Protein AF-A0A7Z6U5W6-F1 (afdb_monomer)

Mean predicted aligned error: 5.67 Å

Structure (mmCIF, N/CA/C/O backbone):
data_AF-A0A7Z6U5W6-F1
#
_entry.id   AF-A0A7Z6U5W6-F1
#
loop_
_atom_site.group_PDB
_atom_site.id
_atom_site.type_symbol
_atom_site.label_atom_id
_atom_site.label_alt_id
_atom_site.label_comp_id
_atom_site.label_asym_id
_atom_site.label_entity_id
_atom_site.label_seq_id
_atom_site.pdbx_PDB_ins_code
_atom_site.Cartn_x
_atom_site.Cartn_y
_atom_site.Cartn_z
_atom_site.occupancy
_atom_site.B_iso_or_equiv
_atom_site.auth_seq_id
_atom_site.auth_comp_id
_atom_site.auth_asym_id
_atom_site.auth_atom_id
_atom_site.pdbx_PDB_model_num
ATOM 1 N N . MET A 1 1 ? 20.634 -12.185 -14.438 1.00 51.31 1 MET A N 1
ATOM 2 C CA . MET A 1 1 ? 19.949 -10.906 -14.715 1.00 51.31 1 MET A CA 1
ATOM 3 C C . MET A 1 1 ? 19.539 -10.313 -13.386 1.00 51.31 1 MET A C 1
ATOM 5 O O . MET A 1 1 ? 18.678 -10.877 -12.728 1.00 51.31 1 MET A O 1
ATOM 9 N N . THR A 1 2 ? 20.215 -9.261 -12.940 1.00 59.44 2 THR A N 1
ATOM 10 C CA . THR A 1 2 ? 19.804 -8.494 -11.759 1.00 59.44 2 THR A CA 1
ATOM 11 C C . THR A 1 2 ? 19.017 -7.290 -12.262 1.00 59.44 2 THR A C 1
ATOM 13 O O . THR A 1 2 ? 19.542 -6.555 -13.092 1.00 59.44 2 THR A O 1
ATOM 16 N N . LEU A 1 3 ? 17.770 -7.121 -11.815 1.00 66.06 3 LEU A N 1
ATOM 17 C CA . LEU A 1 3 ? 16.980 -5.914 -12.086 1.00 66.06 3 LEU A CA 1
ATOM 18 C C . LEU A 1 3 ? 17.747 -4.693 -11.569 1.00 66.06 3 LEU A C 1
ATOM 20 O O . LEU A 1 3 ? 18.336 -4.765 -10.481 1.00 66.06 3 LEU A O 1
ATOM 24 N N . ASN A 1 4 ? 17.758 -3.591 -12.321 1.00 74.69 4 ASN A N 1
ATOM 25 C CA . ASN A 1 4 ? 18.375 -2.372 -11.821 1.00 74.69 4 ASN A CA 1
ATOM 26 C C . ASN A 1 4 ? 17.587 -1.925 -10.575 1.00 74.69 4 ASN A C 1
ATOM 28 O O . ASN A 1 4 ? 16.367 -2.085 -10.540 1.00 74.69 4 ASN A O 1
ATOM 32 N N . PRO A 1 5 ? 18.228 -1.348 -9.544 1.00 67.94 5 PRO A N 1
ATOM 33 C CA . PRO A 1 5 ? 17.527 -0.926 -8.328 1.00 67.94 5 PRO A CA 1
ATOM 34 C C . PRO A 1 5 ? 16.370 0.049 -8.588 1.00 67.94 5 PRO A C 1
ATOM 36 O O . PRO A 1 5 ? 15.417 0.070 -7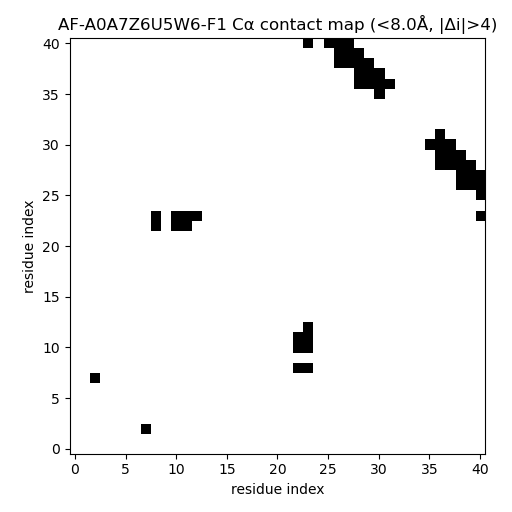.819 1.00 67.94 5 PRO A O 1
ATOM 39 N N . ALA A 1 6 ? 16.451 0.819 -9.678 1.00 70.06 6 AL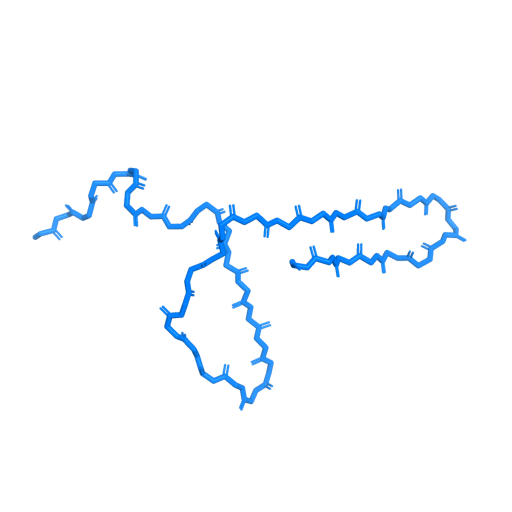A A N 1
ATOM 40 C CA . ALA A 1 6 ? 15.414 1.742 -10.133 1.00 70.06 6 ALA A CA 1
ATOM 41 C C . ALA A 1 6 ? 14.189 1.050 -10.763 1.00 70.06 6 ALA A C 1
ATOM 43 O O . ALA A 1 6 ? 13.120 1.646 -10.799 1.00 70.06 6 ALA A O 1
ATOM 44 N N . ASP A 1 7 ? 14.327 -0.196 -11.229 1.00 73.25 7 ASP A N 1
ATOM 45 C CA . ASP A 1 7 ? 13.245 -0.963 -11.865 1.00 73.25 7 ASP A CA 1
ATOM 46 C C . ASP A 1 7 ? 12.423 -1.761 -10.839 1.00 73.25 7 ASP A C 1
ATOM 48 O O . ASP A 1 7 ? 11.453 -2.438 -11.187 1.00 73.25 7 ASP A O 1
ATOM 52 N N . ARG A 1 8 ? 12.819 -1.726 -9.558 1.00 74.38 8 ARG A N 1
ATOM 53 C CA . ARG A 1 8 ? 12.055 -2.335 -8.471 1.00 74.38 8 ARG A CA 1
ATOM 54 C C . ARG A 1 8 ? 10.978 -1.346 -8.009 1.00 74.38 8 ARG A C 1
ATOM 56 O O . ARG A 1 8 ? 11.331 -0.225 -7.640 1.00 74.38 8 ARG A O 1
ATOM 63 N N . PRO A 1 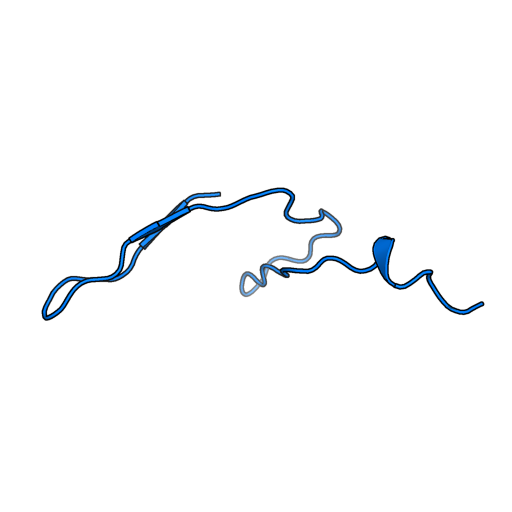9 ? 9.697 -1.753 -7.929 1.00 77.44 9 PRO A N 1
ATOM 64 C CA . PRO A 1 9 ? 8.676 -0.896 -7.350 1.00 77.44 9 PRO A CA 1
ATOM 65 C C . PRO A 1 9 ? 9.024 -0.601 -5.885 1.00 77.44 9 PRO A C 1
ATOM 67 O O . PRO A 1 9 ? 9.294 -1.510 -5.099 1.00 77.44 9 PRO A O 1
ATOM 70 N N . TYR A 1 10 ? 9.032 0.681 -5.520 1.00 81.88 10 TYR A N 1
ATOM 71 C CA . TYR A 1 10 ? 9.262 1.120 -4.138 1.00 81.88 10 TYR A CA 1
ATOM 72 C C . TYR A 1 10 ? 8.094 0.756 -3.216 1.00 81.88 10 TYR A C 1
ATOM 74 O O . TYR A 1 10 ? 8.274 0.635 -2.005 1.00 8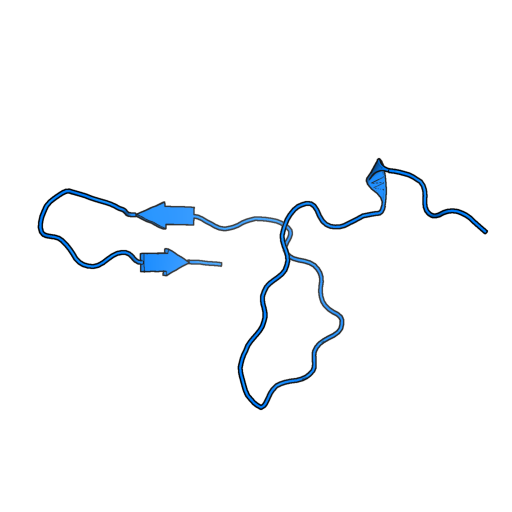1.88 10 TYR A O 1
ATOM 82 N N . PHE A 1 11 ? 6.912 0.550 -3.801 1.00 88.38 11 PHE A N 1
ATOM 83 C CA . PHE A 1 11 ? 5.687 0.186 -3.108 1.00 88.38 11 PHE A CA 1
ATOM 84 C C . PHE A 1 11 ? 4.982 -0.950 -3.843 1.00 88.38 11 PHE A C 1
ATOM 86 O O . PHE A 1 11 ? 4.884 -0.936 -5.070 1.00 88.38 11 PHE A O 1
ATOM 93 N N . SER A 1 12 ? 4.440 -1.893 -3.078 1.00 89.81 12 SER A N 1
ATOM 94 C CA . SER A 1 12 ? 3.607 -2.979 -3.588 1.00 89.81 12 SER A CA 1
ATOM 95 C C . SER A 1 12 ? 2.229 -2.904 -2.944 1.00 89.81 12 SER A C 1
ATOM 97 O O . SER A 1 12 ? 2.123 -2.688 -1.737 1.00 89.81 12 SER A O 1
ATOM 99 N N . LEU A 1 13 ? 1.183 -3.109 -3.742 1.00 92.06 13 LEU A N 1
ATOM 100 C CA . LEU A 1 13 ? -0.169 -3.347 -3.248 1.00 92.06 13 LEU A CA 1
ATOM 101 C C . LEU A 1 13 ? -0.439 -4.850 -3.310 1.00 92.06 13 LEU A C 1
ATOM 103 O O . LEU A 1 13 ? -0.181 -5.470 -4.333 1.00 92.06 13 LEU A O 1
ATOM 107 N N . SER A 1 14 ? -1.003 -5.421 -2.253 1.00 93.44 14 SER A N 1
ATOM 108 C CA . SER A 1 14 ? -1.533 -6.785 -2.271 1.00 93.44 14 SER A CA 1
ATOM 109 C C . SER A 1 14 ? -3.007 -6.731 -1.901 1.00 93.44 14 SER A C 1
ATOM 111 O O . SER A 1 14 ? -3.362 -6.117 -0.895 1.00 93.44 14 SER A O 1
ATOM 113 N N . VAL A 1 15 ? -3.859 -7.359 -2.710 1.00 92.81 15 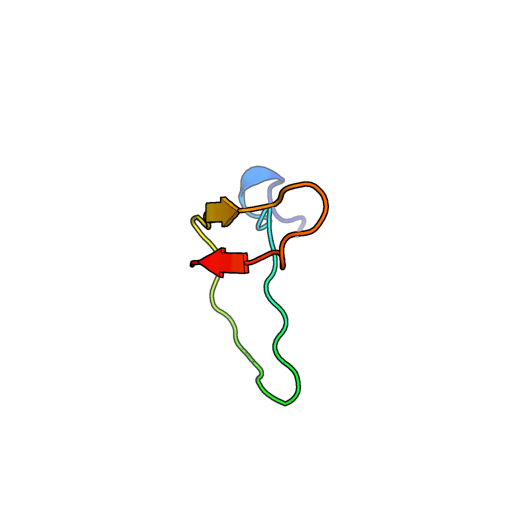VAL A N 1
ATOM 114 C CA . VAL A 1 15 ? -5.300 -7.461 -2.460 1.00 92.81 15 VAL A CA 1
ATOM 115 C C . VAL A 1 15 ? -5.644 -8.941 -2.384 1.00 92.81 15 VAL A C 1
ATOM 117 O O . VAL A 1 15 ? -5.313 -9.703 -3.288 1.00 92.81 15 VAL A O 1
ATOM 120 N N . ASP A 1 16 ? -6.266 -9.356 -1.283 1.00 96.06 16 ASP A N 1
ATOM 121 C CA . ASP A 1 16 ? -6.625 -10.757 -1.076 1.00 96.06 16 ASP A CA 1
ATOM 122 C C . ASP A 1 16 ? -7.553 -11.257 -2.194 1.00 96.06 16 ASP A C 1
ATOM 124 O O . ASP A 1 16 ? -8.507 -10.577 -2.579 1.00 96.06 16 ASP A O 1
ATOM 128 N N . GLY A 1 17 ? -7.234 -12.425 -2.752 1.00 96.12 17 GLY A N 1
ATOM 129 C CA . GLY A 1 17 ? -7.979 -13.020 -3.863 1.00 96.12 17 GLY A CA 1
ATOM 130 C C . GLY A 1 17 ? -7.805 -12.336 -5.227 1.00 96.12 17 GLY A C 1
ATOM 131 O O . GLY A 1 17 ? -8.484 -12.738 -6.172 1.00 96.12 17 GLY A O 1
ATOM 132 N N . LEU A 1 18 ? -6.918 -11.340 -5.361 1.00 94.56 18 LEU A N 1
ATOM 133 C CA . LEU A 1 18 ? -6.647 -10.652 -6.626 1.00 94.56 18 LEU A CA 1
ATOM 134 C C . LEU A 1 18 ? -5.156 -10.687 -6.974 1.00 94.56 18 LEU A C 1
ATOM 136 O O . LEU A 1 18 ? -4.335 -10.008 -6.356 1.00 94.56 18 LEU A O 1
ATOM 140 N N . GLU A 1 19 ? -4.827 -11.431 -8.027 1.00 95.50 19 GLU A N 1
ATOM 141 C CA . GLU A 1 19 ? -3.518 -11.350 -8.673 1.00 95.50 19 GLU A CA 1
ATOM 142 C C . GLU A 1 19 ? -3.464 -10.143 -9.612 1.00 95.50 19 GLU A C 1
ATOM 144 O O . GLU A 1 19 ? -4.426 -9.843 -10.326 1.00 95.50 19 GLU A O 1
ATOM 149 N N . HIS A 1 20 ? -2.335 -9.436 -9.603 1.00 90.00 20 HIS A N 1
ATOM 150 C CA . HIS A 1 20 ? -2.094 -8.322 -10.509 1.00 90.00 20 HIS A CA 1
ATOM 151 C C . HIS A 1 20 ? -0.602 -8.147 -10.806 1.00 90.00 20 HIS A C 1
ATOM 153 O O . HIS A 1 20 ? 0.253 -8.483 -9.989 1.00 90.00 20 HIS A O 1
ATOM 159 N N . ASP A 1 21 ? -0.321 -7.581 -11.980 1.00 88.94 21 ASP A N 1
ATOM 160 C CA . ASP A 1 21 ? 1.032 -7.308 -12.485 1.00 88.94 21 ASP A CA 1
ATOM 161 C C . ASP A 1 21 ? 1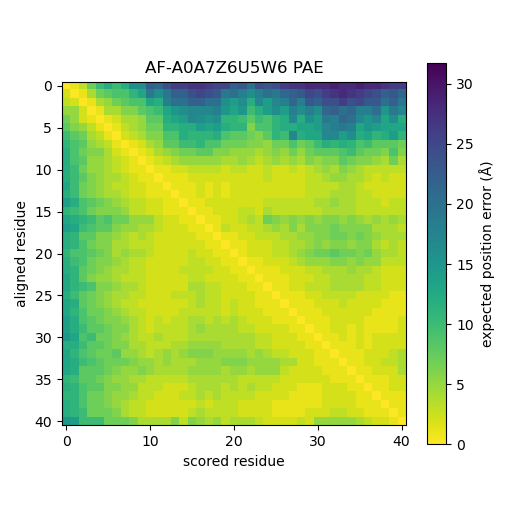.302 -5.802 -12.651 1.00 88.94 21 ASP A C 1
ATOM 163 O O . ASP A 1 21 ? 2.295 -5.394 -13.260 1.00 88.94 21 ASP A O 1
ATOM 167 N N . PHE A 1 22 ? 0.408 -4.942 -12.148 1.00 89.00 22 PHE A N 1
ATOM 168 C CA . PHE A 1 22 ? 0.605 -3.499 -12.236 1.00 89.00 22 PHE A CA 1
ATOM 169 C C . PHE A 1 22 ? 1.555 -3.004 -11.142 1.00 89.00 22 PHE A C 1
ATOM 171 O O . PHE A 1 22 ? 1.652 -3.558 -10.048 1.00 89.00 22 PHE A O 1
ATOM 178 N N . GLN A 1 23 ? 2.248 -1.905 -11.433 1.00 88.31 23 GLN A N 1
ATOM 179 C CA . GLN A 1 23 ? 3.103 -1.227 -10.464 1.00 88.31 23 GLN A CA 1
ATOM 180 C C . GLN A 1 23 ? 2.411 0.019 -9.917 1.00 88.31 23 GLN A C 1
ATOM 182 O O . GLN A 1 23 ? 1.753 0.754 -10.654 1.00 88.31 23 GLN A O 1
ATOM 187 N N . ILE A 1 24 ? 2.595 0.274 -8.622 1.00 90.50 24 ILE A N 1
ATOM 188 C CA . ILE A 1 24 ? 2.115 1.499 -7.987 1.00 90.50 24 ILE A CA 1
ATOM 189 C C . ILE A 1 24 ? 3.056 2.648 -8.343 1.00 90.50 24 ILE A C 1
ATOM 191 O O . ILE A 1 24 ? 4.229 2.629 -7.974 1.00 90.50 24 ILE A O 1
ATOM 195 N N . LEU A 1 25 ? 2.524 3.660 -9.030 1.00 89.81 25 LEU A N 1
ATOM 196 C CA . LEU A 1 25 ? 3.254 4.893 -9.331 1.00 89.81 25 LEU A CA 1
ATOM 197 C C . LEU A 1 25 ? 3.220 5.875 -8.152 1.00 89.81 25 LEU A C 1
ATOM 199 O O . LEU A 1 25 ? 4.239 6.458 -7.790 1.00 89.81 25 LEU A O 1
ATOM 203 N N . SER A 1 26 ? 2.045 6.051 -7.550 1.00 91.38 26 SER A N 1
ATOM 204 C CA . SER A 1 26 ? 1.816 6.948 -6.419 1.00 91.38 26 SER A CA 1
ATOM 205 C C . SER A 1 26 ? 0.626 6.475 -5.594 1.00 91.38 26 SER A C 1
ATOM 207 O O . SER A 1 26 ? -0.232 5.762 -6.099 1.00 91.38 26 SER A O 1
ATOM 209 N N . PHE A 1 27 ? 0.574 6.903 -4.337 1.00 94.25 27 PHE A N 1
ATOM 210 C CA . PHE A 1 27 ? -0.602 6.819 -3.478 1.00 94.25 27 PHE A CA 1
ATOM 211 C C . PHE A 1 27 ? -0.536 7.957 -2.451 1.00 94.25 27 PHE A C 1
ATOM 213 O O . PHE A 1 27 ? 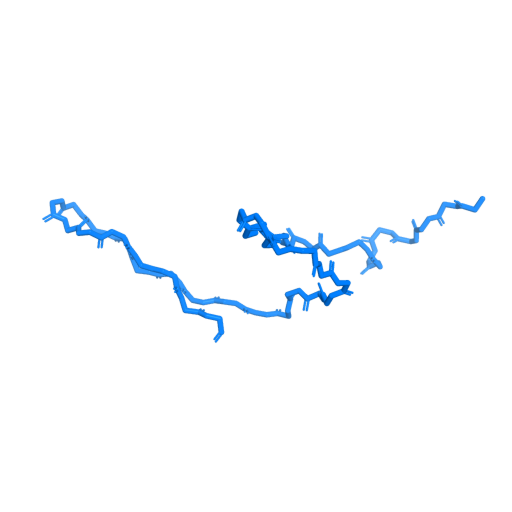0.536 8.509 -2.187 1.00 94.25 27 PHE A O 1
ATOM 220 N N . THR A 1 28 ? -1.671 8.307 -1.855 1.00 97.12 28 THR A N 1
ATOM 221 C CA . THR A 1 28 ? -1.764 9.253 -0.733 1.00 97.12 28 THR A CA 1
ATOM 222 C C . THR A 1 28 ? -2.339 8.546 0.487 1.00 97.12 28 THR A C 1
ATOM 224 O O . THR A 1 28 ? -3.263 7.747 0.357 1.00 97.12 28 THR A O 1
ATOM 227 N N . GLY A 1 29 ? -1.808 8.841 1.675 1.00 96.25 29 GLY A N 1
ATOM 228 C CA . GLY A 1 29 ? -2.296 8.308 2.947 1.00 96.25 29 GLY A CA 1
ATOM 229 C C . GLY A 1 29 ? -2.766 9.412 3.891 1.00 96.25 29 GLY A C 1
ATOM 230 O O . GLY A 1 29 ? -2.171 10.487 3.938 1.00 96.25 29 GLY A O 1
ATOM 231 N N . HIS A 1 30 ? -3.815 9.136 4.662 1.00 97.31 30 HIS A N 1
ATOM 232 C CA . HIS A 1 30 ? -4.248 9.969 5.779 1.00 97.31 30 HIS A CA 1
ATOM 233 C C . HIS A 1 30 ? -4.242 9.145 7.068 1.00 97.31 30 HIS A C 1
ATOM 235 O O . HIS A 1 30 ? -4.968 8.156 7.177 1.00 97.31 30 HIS A O 1
ATOM 241 N N . GLU A 1 31 ? -3.447 9.578 8.046 1.00 97.31 31 GLU A N 1
ATOM 242 C CA . GLU A 1 31 ? -3.329 8.964 9.369 1.00 97.31 31 GLU A CA 1
ATOM 243 C C . GLU A 1 31 ? -3.318 10.054 10.449 1.00 97.31 31 GLU A C 1
ATOM 245 O O . GLU A 1 31 ? -2.599 11.048 10.341 1.00 97.31 31 GLU A O 1
ATOM 250 N N . 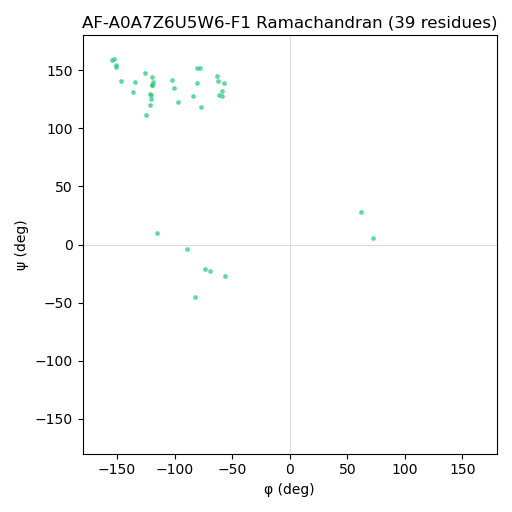ALA A 1 32 ? -4.138 9.881 11.488 1.00 97.38 32 ALA A N 1
ATOM 251 C CA . ALA A 1 32 ? -4.218 10.807 12.613 1.00 97.38 32 ALA A CA 1
ATOM 252 C C . ALA A 1 32 ? -4.634 10.084 13.903 1.00 97.38 32 ALA A C 1
ATOM 254 O O . ALA A 1 32 ? -5.318 9.059 13.870 1.00 97.38 32 ALA A O 1
ATOM 255 N N . ILE A 1 33 ? -4.258 10.644 15.059 1.00 98.12 33 ILE A N 1
ATOM 256 C CA . ILE A 1 33 ? -4.594 10.070 16.371 1.00 98.12 33 ILE A CA 1
ATOM 257 C C . ILE A 1 33 ? -6.119 9.966 16.513 1.00 98.12 33 ILE A C 1
ATOM 259 O O . ILE A 1 33 ? -6.838 10.952 16.348 1.00 98.12 33 ILE A O 1
ATOM 263 N N . ASN A 1 34 ? -6.604 8.772 16.872 1.00 97.12 34 ASN A N 1
ATOM 264 C CA . ASN A 1 34 ? -8.029 8.482 17.075 1.00 97.12 34 ASN A CA 1
ATOM 265 C C . ASN A 1 34 ? -8.893 8.673 15.807 1.00 97.12 34 ASN A C 1
ATOM 267 O O . ASN A 1 34 ? -10.081 8.990 15.887 1.00 97.12 34 ASN A O 1
ATOM 271 N N . LYS A 1 35 ? -8.303 8.504 14.618 1.00 97.19 35 LYS A N 1
ATOM 272 C CA . LYS A 1 35 ? -9.011 8.496 13.330 1.00 97.19 35 LYS A CA 1
ATOM 273 C C . LYS A 1 35 ? -8.675 7.216 12.561 1.00 97.19 35 LYS A C 1
ATOM 275 O O . LYS A 1 35 ? -7.562 6.712 12.703 1.00 97.19 35 LYS A O 1
ATOM 280 N N . PRO A 1 36 ? -9.606 6.679 11.754 1.00 97.31 36 PRO A N 1
ATOM 281 C CA . PRO A 1 36 ? -9.275 5.588 10.849 1.00 97.31 36 PRO A CA 1
ATOM 282 C C . PRO A 1 36 ? -8.229 6.061 9.836 1.00 97.31 36 PRO A C 1
ATOM 284 O O . PRO A 1 36 ? -8.302 7.190 9.341 1.00 97.31 36 PRO A O 1
ATOM 287 N N . PHE A 1 37 ? -7.273 5.190 9.526 1.00 96.50 37 PHE A N 1
ATOM 288 C CA . PHE A 1 37 ? -6.341 5.431 8.435 1.00 96.50 37 PHE A CA 1
ATOM 289 C C . PHE A 1 37 ? -7.019 5.145 7.091 1.00 96.50 37 PHE A C 1
ATOM 291 O O . PHE A 1 37 ? -7.940 4.330 7.003 1.00 96.50 37 PHE A O 1
ATOM 298 N N . CYS A 1 38 ? -6.568 5.820 6.038 1.00 96.75 38 CYS A N 1
ATOM 299 C CA . CYS A 1 38 ? -7.052 5.604 4.677 1.00 96.75 38 CYS A CA 1
ATOM 300 C C . CYS A 1 38 ? -5.918 5.820 3.676 1.00 96.75 38 CYS A C 1
ATOM 302 O O . CYS A 1 38 ? -5.135 6.758 3.830 1.00 96.75 38 CYS A O 1
ATOM 304 N N . PHE A 1 39 ? -5.867 4.983 2.640 1.00 95.88 39 PHE A N 1
ATOM 305 C CA . PHE A 1 39 ? -4.973 5.141 1.497 1.00 95.88 39 PHE A CA 1
ATOM 306 C C . PHE A 1 39 ? -5.797 5.283 0.215 1.00 95.88 39 PHE A C 1
ATOM 308 O O . PHE A 1 39 ? -6.787 4.579 0.027 1.00 95.88 39 PHE A O 1
ATOM 315 N N . THR A 1 40 ? -5.397 6.203 -0.657 1.00 94.69 40 THR A N 1
ATOM 316 C CA . THR A 1 40 ? -5.982 6.433 -1.985 1.00 94.69 40 THR A CA 1
ATOM 317 C C . THR A 1 40 ? -4.888 6.243 -3.026 1.00 94.69 40 THR A C 1
ATOM 319 O O . THR A 1 40 ? -3.811 6.818 -2.873 1.00 94.69 40 THR A O 1
ATOM 322 N N . LEU A 1 41 ? -5.153 5.417 -4.038 1.00 90.25 41 LEU A N 1
ATOM 323 C CA . LEU A 1 41 ? -4.249 5.176 -5.166 1.00 90.25 41 LEU A CA 1
ATOM 324 C C . LEU A 1 41 ? -4.479 6.200 -6.278 1.00 90.25 41 LEU A C 1
ATOM 326 O O . LEU A 1 41 ? -5.665 6.475 -6.570 1.00 90.25 41 LEU A O 1
#

Sequence (41 aa):
MTLNPADRPYFSLSVDGLEHDFQILSFTGHEAINKPFCFTL

pLDDT: mean 87.96, std 11.58, range [51.31, 98.12]

Foldseek 3Di:
DDDDPVNDAPDDDDDPPDDDDDGDPDKDWDDDPPDDIDIGD

Organism: Pseudomonas syringae pv. actinidiae (NCBI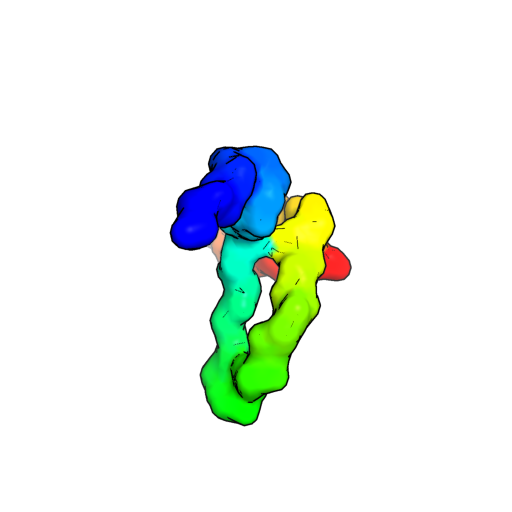:txid103796)

Solvent-accessible surface area (backbone atoms only — not comparable to full-atom values): 3096 Å² total; per-residue (Å²): 138,80,80,56,80,84,77,52,70,93,48,84,89,87,54,91,98,54,90,79,88,81,77,63,89,66,70,50,76,48,79,53,91,99,49,79,69,49,77,47,114

Secondary structure (DSSP, 8-state):
-PPPGGGS-S----BTTB---PPP---EEE--TTS--EEE-

Radius of gyration: 14.05 Å; Cα contacts (8 Å, |Δi|>4): 27; chains: 1; bounding box: 29×24×32 Å